Protein AF-A0A2A4ILC3-F1 (afdb_monomer_lite)

Radius of gyration: 21.4 Å; chains: 1; bounding box: 41×44×50 Å

Foldseek 3Di:
DVVVVLVVLCVLVVVPDDDQAAAEDQDPPCPVPPDPRYYYPVCVVVCVVPDDPPDDADPVNVVVSVVSVVVVPPDCPPVNVVVLVVVCVVCVVVQAHPPPRAGWDWDADPVGIWTAGPPPPVGGDIGRD

Structure (mmCIF, N/CA/C/O backbone):
data_AF-A0A2A4ILC3-F1
#
_entry.id   AF-A0A2A4ILC3-F1
#
loop_
_atom_site.group_PDB
_atom_site.id
_atom_site.type_symbol
_atom_site.label_atom_id
_atom_site.label_alt_id
_atom_site.label_comp_id
_atom_site.label_asym_id
_atom_site.label_entity_id
_atom_site.label_seq_id
_atom_site.pdbx_PDB_ins_code
_atom_site.Cartn_x
_atom_site.Cartn_y
_atom_site.Cartn_z
_atom_site.occupancy
_atom_site.B_iso_or_equiv
_atom_site.auth_seq_id
_atom_site.auth_comp_id
_atom_site.auth_asym_id
_atom_site.auth_atom_id
_atom_site.pdbx_PDB_model_num
ATOM 1 N N . GLN A 1 1 ? 5.277 7.880 0.334 1.00 61.00 1 GLN A N 1
ATOM 2 C CA . GLN A 1 1 ? 5.034 6.547 0.928 1.00 61.00 1 GLN A CA 1
ATOM 3 C C . GLN A 1 1 ? 3.582 6.385 1.390 1.00 61.00 1 GLN A C 1
ATOM 5 O O . GLN A 1 1 ? 2.907 5.490 0.896 1.00 61.00 1 GLN A O 1
ATOM 10 N N . ASN A 1 2 ? 3.042 7.302 2.201 1.00 75.06 2 ASN A N 1
ATOM 11 C CA . ASN A 1 2 ? 1.680 7.211 2.768 1.00 75.06 2 ASN A CA 1
ATOM 12 C C . ASN A 1 2 ? 0.559 7.030 1.734 1.00 75.06 2 ASN A C 1
ATOM 14 O O . ASN A 1 2 ? -0.280 6.150 1.891 1.00 75.06 2 ASN A O 1
ATOM 18 N N . LYS A 1 3 ? 0.591 7.767 0.613 1.00 79.88 3 LYS A N 1
ATOM 19 C CA . LYS A 1 3 ? -0.398 7.618 -0.474 1.00 79.88 3 LYS A CA 1
ATOM 20 C C . LYS A 1 3 ? -0.476 6.187 -1.027 1.00 79.88 3 LYS A C 1
ATOM 22 O O . LYS A 1 3 ? -1.557 5.725 -1.376 1.00 79.88 3 LYS A O 1
ATOM 27 N N . SER A 1 4 ? 0.657 5.482 -1.085 1.00 81.62 4 SER A N 1
ATOM 28 C CA . SER A 1 4 ? 0.704 4.090 -1.545 1.00 81.62 4 SER A CA 1
ATOM 29 C C . SER A 1 4 ? 0.073 3.147 -0.523 1.00 81.62 4 SER A C 1
ATOM 31 O O . SER A 1 4 ? -0.707 2.281 -0.906 1.00 81.62 4 SER A O 1
ATOM 33 N N . HIS A 1 5 ? 0.356 3.337 0.770 1.00 85.19 5 HIS A N 1
ATOM 34 C CA . HIS A 1 5 ? -0.270 2.546 1.834 1.00 85.19 5 HIS A CA 1
ATOM 35 C C . HIS A 1 5 ? -1.788 2.740 1.851 1.00 85.19 5 HIS A C 1
ATOM 37 O O . HIS A 1 5 ? -2.516 1.754 1.817 1.00 85.19 5 HIS A O 1
ATOM 43 N N . ILE A 1 6 ? -2.267 3.987 1.786 1.00 88.62 6 ILE A N 1
ATOM 44 C CA . ILE A 1 6 ? -3.705 4.295 1.721 1.00 88.62 6 ILE A CA 1
ATOM 45 C C . ILE A 1 6 ? -4.349 3.616 0.508 1.00 88.62 6 ILE A C 1
ATOM 47 O O . ILE A 1 6 ? -5.403 3.002 0.638 1.00 88.62 6 ILE A O 1
ATOM 51 N N . PHE A 1 7 ? -3.711 3.676 -0.667 1.00 88.62 7 PHE A N 1
ATOM 52 C CA . PHE A 1 7 ? -4.214 3.010 -1.871 1.00 88.62 7 PHE A CA 1
ATOM 53 C C . PHE A 1 7 ? -4.373 1.493 -1.678 1.00 88.62 7 PHE A C 1
ATOM 55 O O . PHE A 1 7 ? -5.404 0.927 -2.043 1.00 88.62 7 PHE A O 1
ATOM 62 N N . HIS A 1 8 ? -3.379 0.830 -1.083 1.00 89.06 8 HIS A N 1
ATOM 63 C CA . HIS A 1 8 ? -3.446 -0.610 -0.837 1.00 89.06 8 HIS A CA 1
ATOM 64 C C . HIS A 1 8 ? -4.476 -0.979 0.229 1.00 89.06 8 HIS A C 1
ATOM 66 O O . HIS A 1 8 ? -5.231 -1.924 0.016 1.00 89.06 8 HIS A O 1
ATOM 72 N N . LEU A 1 9 ? -4.558 -0.217 1.321 1.00 91.94 9 LEU A N 1
ATOM 73 C CA . LEU A 1 9 ? -5.567 -0.429 2.357 1.00 91.94 9 LEU A CA 1
ATOM 74 C C . LEU A 1 9 ? -6.979 -0.261 1.793 1.00 91.94 9 LEU A C 1
ATOM 76 O O . LEU A 1 9 ? -7.816 -1.134 1.995 1.00 91.94 9 LEU A O 1
ATOM 80 N N . LYS A 1 10 ? -7.223 0.780 0.986 1.00 92.50 10 LYS A N 1
ATOM 81 C CA . LYS A 1 10 ? -8.502 0.959 0.282 1.00 92.50 10 LYS A CA 1
ATOM 82 C C . LYS A 1 10 ? -8.841 -0.235 -0.604 1.00 92.50 10 LYS A C 1
ATOM 84 O O . LYS A 1 10 ? -9.984 -0.670 -0.622 1.00 92.50 10 LYS A O 1
ATOM 89 N N . LYS A 1 11 ? -7.855 -0.806 -1.301 1.00 90.81 11 LYS A N 1
ATOM 90 C CA . LYS A 1 11 ? -8.065 -2.002 -2.126 1.00 90.81 11 LYS A CA 1
ATOM 91 C C . LYS A 1 11 ? -8.402 -3.240 -1.288 1.00 90.81 11 LYS A C 1
ATOM 93 O O . LYS A 1 11 ? -9.303 -3.980 -1.665 1.00 90.81 11 LYS A O 1
ATOM 98 N N . ILE A 1 12 ? -7.696 -3.464 -0.177 1.00 92.19 12 ILE A N 1
ATOM 99 C CA . ILE A 1 12 ? -7.965 -4.573 0.758 1.00 92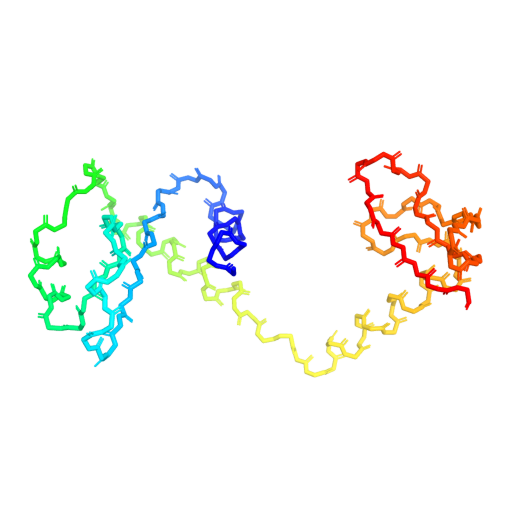.19 12 ILE A CA 1
ATOM 100 C C . ILE A 1 12 ? -9.381 -4.454 1.330 1.00 92.19 12 ILE A C 1
ATOM 102 O O . ILE A 1 12 ? -10.098 -5.445 1.429 1.00 92.19 12 ILE A O 1
ATOM 106 N N . LEU A 1 13 ? -9.790 -3.229 1.644 1.00 93.81 13 LEU A N 1
ATOM 107 C CA . LEU A 1 13 ? -11.085 -2.890 2.221 1.00 93.81 13 LEU A CA 1
ATOM 108 C C . LEU A 1 13 ? -12.168 -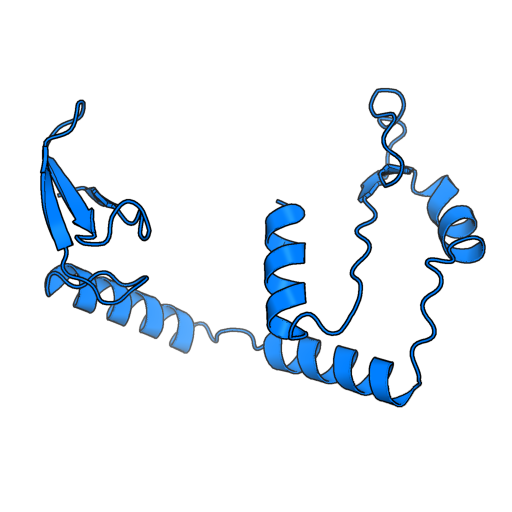2.584 1.171 1.00 93.81 13 LEU A C 1
ATOM 110 O O . LEU A 1 13 ? -13.205 -2.016 1.502 1.00 93.81 13 LEU A O 1
ATOM 114 N N . GLU A 1 14 ? -11.940 -2.949 -0.095 1.00 92.94 14 GLU A N 1
ATOM 115 C CA . GLU A 1 14 ? -12.921 -2.848 -1.190 1.00 92.94 14 GLU A CA 1
ATOM 116 C C . GLU A 1 14 ? -13.500 -1.434 -1.400 1.00 92.94 14 GLU A C 1
ATOM 118 O O . GLU A 1 14 ? -14.604 -1.272 -1.906 1.00 92.94 14 GLU A O 1
ATOM 123 N N . ASN A 1 15 ? -12.746 -0.395 -1.032 1.00 90.69 15 ASN A N 1
ATOM 124 C CA . ASN A 1 15 ? -13.160 1.012 -1.030 1.00 90.69 15 ASN A CA 1
ATOM 125 C C . ASN A 1 15 ? -14.433 1.309 -0.210 1.00 90.69 15 ASN A C 1
ATOM 127 O O . ASN A 1 15 ? -15.040 2.357 -0.415 1.00 90.69 15 ASN A O 1
ATOM 131 N N . LYS A 1 16 ? -14.826 0.422 0.715 1.00 90.88 16 LYS A N 1
ATOM 132 C CA . LYS A 1 16 ? -16.035 0.584 1.541 1.00 90.88 16 LYS A CA 1
ATOM 133 C C . LYS A 1 16 ? -15.870 1.604 2.665 1.00 90.88 16 LYS A C 1
ATOM 135 O O . LYS A 1 16 ? -16.838 2.247 3.048 1.00 90.88 16 LYS A O 1
ATOM 140 N N . TYR A 1 17 ? -14.648 1.756 3.170 1.00 91.69 17 TYR A N 1
ATOM 141 C CA . TYR A 1 17 ? -14.366 2.527 4.379 1.00 91.69 17 TYR A CA 1
ATOM 142 C C . TYR A 1 17 ? -13.479 3.737 4.091 1.00 91.69 17 TYR A C 1
ATOM 144 O O . TYR A 1 17 ? -12.565 3.685 3.253 1.00 91.69 17 TYR A O 1
ATOM 152 N N . ASN A 1 18 ? -13.736 4.830 4.811 1.00 89.75 18 ASN A N 1
ATOM 153 C CA . ASN A 1 18 ? -12.875 6.002 4.789 1.00 89.75 18 ASN A CA 1
ATOM 154 C C . ASN A 1 18 ? -11.577 5.719 5.562 1.00 89.75 18 ASN A C 1
ATOM 156 O O . ASN A 1 18 ? -11.595 5.093 6.617 1.00 89.75 18 ASN A O 1
ATOM 160 N N . ILE A 1 19 ? -10.441 6.180 5.033 1.00 89.19 19 ILE A N 1
ATOM 161 C CA . ILE A 1 19 ? -9.125 5.975 5.650 1.00 89.19 19 ILE A CA 1
ATOM 162 C C . ILE A 1 19 ? -8.467 7.332 5.845 1.00 89.19 19 ILE A C 1
ATOM 164 O O . ILE A 1 19 ? -7.965 7.930 4.888 1.00 89.19 19 ILE A O 1
ATOM 168 N N . ASN A 1 20 ? -8.432 7.778 7.097 1.00 86.75 20 ASN A N 1
ATOM 169 C CA . ASN A 1 20 ? -7.762 9.005 7.499 1.00 86.75 20 ASN A CA 1
ATOM 170 C C . ASN A 1 20 ? -6.322 8.683 7.909 1.00 86.75 20 ASN A C 1
ATOM 172 O O . ASN A 1 20 ? -6.075 7.848 8.775 1.00 86.75 20 ASN A O 1
ATOM 176 N N . SER A 1 21 ? -5.356 9.321 7.250 1.00 87.94 21 SER A N 1
ATOM 177 C CA . SER A 1 21 ? -3.934 9.142 7.548 1.00 87.94 21 SER A CA 1
ATOM 178 C C . SER A 1 21 ? -3.446 10.306 8.389 1.00 87.94 21 SER A C 1
ATOM 180 O O . SER A 1 21 ? -3.362 11.418 7.872 1.00 87.94 21 SER A O 1
ATOM 182 N N . LEU A 1 22 ? -3.043 10.020 9.622 1.00 88.62 22 LEU A N 1
ATOM 183 C CA . LEU A 1 22 ? -2.405 10.960 10.538 1.00 88.62 22 LEU A CA 1
ATOM 184 C C . LEU A 1 22 ? -0.904 10.666 10.618 1.00 88.62 22 LEU A C 1
ATOM 186 O O . LEU A 1 22 ? -0.503 9.518 10.805 1.00 88.62 22 LEU A O 1
ATOM 190 N N . ILE A 1 23 ? -0.075 11.690 10.450 1.00 86.88 23 ILE A N 1
AT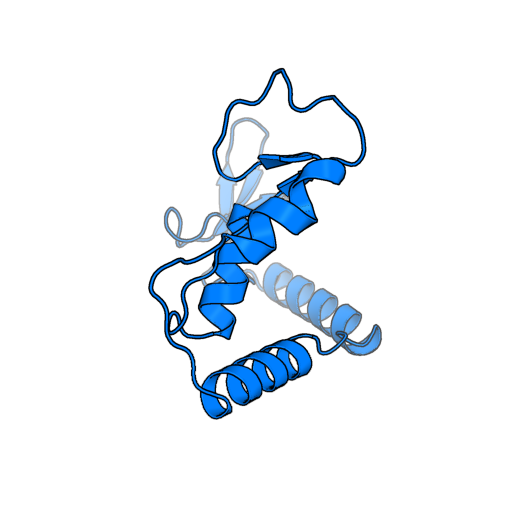OM 191 C CA . ILE A 1 23 ? 1.377 11.608 10.608 1.00 86.88 23 ILE A CA 1
ATOM 192 C C . ILE A 1 23 ? 1.724 12.230 11.955 1.00 86.88 23 ILE A C 1
ATOM 194 O O . ILE A 1 23 ? 1.370 13.377 12.208 1.00 86.88 23 ILE A O 1
ATOM 198 N N . VAL A 1 24 ? 2.421 11.478 12.802 1.00 87.88 24 VAL A N 1
ATOM 199 C CA . VAL A 1 24 ? 2.803 11.927 14.143 1.00 87.88 24 VAL A CA 1
ATOM 200 C C . VAL A 1 24 ? 4.320 12.019 14.220 1.00 87.88 24 VAL A C 1
ATOM 202 O O . VAL A 1 24 ? 5.012 11.022 14.015 1.00 87.88 24 VAL A O 1
ATOM 205 N N . PHE A 1 25 ? 4.837 13.208 14.512 1.00 86.75 25 PHE A N 1
ATOM 206 C CA . PHE A 1 25 ? 6.258 13.428 14.759 1.00 86.75 25 PHE A CA 1
ATOM 207 C C . PHE A 1 25 ? 6.556 13.373 16.259 1.00 86.75 25 PHE A C 1
ATOM 209 O O . PHE A 1 25 ? 5.806 13.884 17.088 1.00 86.75 25 PHE A O 1
ATOM 216 N N . THR A 1 26 ? 7.667 12.732 16.617 1.00 81.44 26 THR A N 1
ATOM 217 C CA . THR A 1 26 ? 8.128 12.605 18.009 1.00 81.44 26 THR A CA 1
ATOM 218 C C . THR A 1 26 ? 8.977 13.791 18.475 1.00 81.44 26 THR A C 1
ATOM 220 O O . THR A 1 26 ? 9.262 13.901 19.662 1.00 81.44 26 THR A O 1
ATOM 223 N N . GLN A 1 27 ? 9.385 14.667 17.556 1.00 74.12 27 GLN A N 1
ATOM 224 C CA . GLN A 1 27 ? 10.186 15.868 17.804 1.00 74.12 27 GLN A CA 1
ATOM 225 C C . GLN A 1 27 ? 9.432 17.098 17.291 1.00 74.12 27 GLN A C 1
ATOM 227 O O . GLN A 1 27 ? 8.674 16.973 16.329 1.00 74.12 27 GLN A O 1
ATOM 232 N N . ASN A 1 28 ? 9.714 18.275 17.862 1.00 63.56 28 ASN A N 1
ATOM 233 C CA . ASN A 1 28 ? 9.105 19.570 17.515 1.00 63.56 28 ASN A CA 1
ATOM 234 C C . ASN A 1 28 ? 9.575 20.117 16.146 1.00 63.56 28 ASN A C 1
ATOM 236 O O . ASN A 1 28 ? 9.954 21.274 16.022 1.00 63.56 28 ASN A O 1
ATOM 240 N N . ASN A 1 29 ? 9.585 19.283 15.106 1.00 61.53 29 ASN A N 1
ATOM 241 C CA . ASN A 1 29 ? 9.975 19.669 13.745 1.00 61.53 29 ASN A CA 1
ATOM 242 C C . ASN A 1 29 ? 8.756 19.964 12.851 1.00 61.53 29 ASN A C 1
ATOM 244 O O . ASN A 1 29 ? 8.901 20.141 11.642 1.00 61.53 29 ASN A O 1
ATOM 248 N N . THR A 1 30 ? 7.546 20.000 13.417 1.00 58.44 30 THR A N 1
ATOM 249 C CA . THR A 1 30 ? 6.300 20.244 12.670 1.00 58.44 30 THR A CA 1
ATOM 250 C C . THR A 1 30 ? 6.060 21.713 12.350 1.00 58.44 30 THR A C 1
ATOM 252 O O . THR A 1 30 ? 5.214 22.000 11.512 1.00 58.44 30 THR A O 1
ATOM 255 N N . ASP A 1 31 ? 6.807 22.640 12.957 1.00 59.50 31 ASP A N 1
ATOM 256 C CA . ASP A 1 31 ? 6.619 24.094 12.792 1.00 59.50 31 ASP A CA 1
ATOM 257 C C . ASP A 1 31 ? 6.787 24.561 11.335 1.00 59.50 31 ASP A C 1
ATOM 259 O O . ASP A 1 31 ? 6.299 25.616 10.938 1.00 59.50 31 ASP A O 1
ATOM 263 N N . THR A 1 32 ? 7.445 23.744 10.509 1.00 57.03 32 THR A N 1
ATOM 264 C CA . THR A 1 32 ? 7.649 23.989 9.073 1.00 57.03 32 THR A CA 1
ATOM 265 C C . THR A 1 32 ? 6.586 23.341 8.176 1.00 57.03 32 THR A C 1
ATOM 267 O O . THR A 1 32 ? 6.582 23.569 6.966 1.00 57.03 32 THR A O 1
ATOM 270 N N . ILE A 1 33 ? 5.670 22.543 8.738 1.00 60.91 33 ILE A N 1
ATOM 271 C CA . ILE A 1 33 ? 4.686 21.740 8.003 1.00 60.91 33 ILE A CA 1
ATOM 272 C C . ILE A 1 33 ? 3.283 22.070 8.520 1.00 60.91 33 ILE A C 1
ATOM 274 O O . ILE A 1 33 ? 2.729 21.381 9.371 1.00 60.91 33 ILE A O 1
ATOM 278 N N . ASN A 1 34 ? 2.676 23.119 7.966 1.00 57.53 34 ASN A N 1
ATOM 279 C CA . ASN A 1 34 ? 1.286 23.471 8.254 1.00 57.53 34 ASN A CA 1
ATOM 280 C C . ASN A 1 34 ? 0.329 22.651 7.370 1.00 57.53 34 ASN A C 1
ATOM 282 O O . ASN A 1 34 ? -0.157 23.124 6.342 1.00 57.53 34 ASN A O 1
ATOM 286 N N . ILE A 1 35 ? 0.131 21.380 7.724 1.00 67.62 35 ILE A N 1
ATOM 287 C CA . ILE A 1 35 ? -0.797 20.475 7.036 1.00 67.62 35 ILE A CA 1
ATOM 288 C C . ILE A 1 35 ? -1.668 19.784 8.088 1.00 67.62 35 ILE A C 1
ATOM 290 O O . ILE A 1 35 ? -1.152 19.176 9.019 1.00 67.62 35 ILE A O 1
ATOM 294 N N . ASN A 1 36 ? -2.990 19.810 7.897 1.00 70.19 36 ASN A N 1
ATOM 295 C CA . ASN A 1 36 ? -4.003 19.357 8.866 1.00 70.19 36 ASN A CA 1
ATOM 296 C C . ASN A 1 36 ? -3.870 17.904 9.366 1.00 70.19 36 ASN A C 1
ATOM 298 O O . ASN A 1 36 ? -4.549 17.517 10.312 1.00 70.19 36 ASN A O 1
ATOM 302 N N . ASN A 1 37 ? -3.063 17.069 8.712 1.00 79.00 37 ASN A N 1
ATOM 303 C CA . ASN A 1 37 ? -2.888 15.658 9.047 1.00 79.00 37 ASN A CA 1
ATOM 304 C C . ASN A 1 37 ? -1.472 15.320 9.535 1.00 79.00 37 ASN A C 1
ATOM 306 O O . ASN A 1 37 ? -1.075 14.152 9.514 1.00 79.00 37 ASN A O 1
ATOM 310 N N . VAL A 1 38 ? -0.715 16.334 9.949 1.00 86.81 38 VAL A N 1
ATOM 311 C CA . VAL A 1 38 ? 0.610 16.212 10.548 1.00 86.81 38 VAL A CA 1
ATOM 312 C C . VAL A 1 38 ? 0.571 16.876 11.916 1.00 86.81 38 VAL A C 1
ATOM 314 O O . VAL A 1 38 ? 0.255 18.056 12.010 1.00 86.81 38 VAL A O 1
ATOM 317 N N . ILE A 1 39 ? 0.878 16.126 12.971 1.00 86.50 39 ILE A N 1
ATOM 318 C CA . ILE A 1 39 ? 0.840 16.625 14.350 1.00 86.50 39 ILE A CA 1
ATOM 319 C C . ILE A 1 39 ? 2.068 16.173 15.140 1.00 86.50 39 ILE A C 1
ATOM 321 O O . ILE A 1 39 ? 2.764 15.229 14.751 1.00 86.50 39 ILE A O 1
ATOM 325 N N . ASN A 1 40 ? 2.307 16.809 16.285 1.00 86.56 40 ASN A N 1
ATOM 326 C CA . A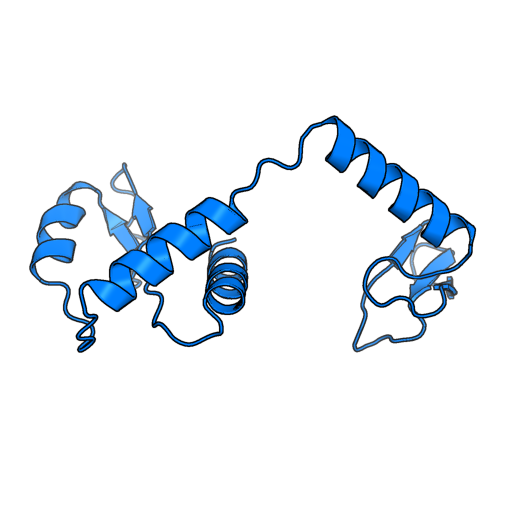SN A 1 40 ? 3.254 16.303 17.270 1.00 86.56 40 ASN A CA 1
ATOM 327 C C . ASN A 1 40 ? 2.625 15.208 18.128 1.00 86.56 40 ASN A C 1
ATOM 329 O O . ASN A 1 40 ? 1.409 15.141 18.314 1.00 86.56 40 ASN A O 1
ATOM 333 N N . LEU A 1 41 ? 3.481 14.377 18.720 1.00 88.69 41 LEU A N 1
ATOM 334 C CA . LEU A 1 41 ? 3.063 13.340 19.660 1.00 88.69 41 LEU A CA 1
ATOM 335 C C . LEU A 1 41 ? 2.272 13.903 20.853 1.00 88.69 41 LEU A C 1
ATOM 337 O O . LEU A 1 41 ? 1.334 13.257 21.314 1.00 88.69 41 LEU A O 1
ATOM 341 N N . ILE A 1 42 ? 2.620 15.106 21.320 1.00 88.69 42 ILE A N 1
ATOM 342 C CA . ILE A 1 42 ? 1.946 15.782 22.441 1.00 88.69 42 ILE A CA 1
ATOM 343 C C . ILE A 1 42 ? 0.466 16.045 22.114 1.00 88.69 42 ILE A C 1
ATOM 345 O O . ILE A 1 42 ? -0.398 15.868 22.972 1.00 88.69 42 ILE A O 1
ATOM 349 N N . ASP A 1 43 ? 0.163 16.369 20.856 1.00 88.31 43 ASP A N 1
ATOM 350 C CA . ASP A 1 43 ? -1.187 16.715 20.406 1.00 88.31 43 ASP A CA 1
ATOM 351 C C . ASP A 1 43 ? -2.028 15.490 20.029 1.00 88.31 43 ASP A C 1
ATOM 353 O O . ASP A 1 43 ? -3.236 15.610 19.825 1.00 88.31 43 ASP A O 1
ATOM 357 N N . LEU A 1 44 ? -1.427 14.294 19.961 1.00 90.62 44 LEU A N 1
ATOM 358 C CA . LEU A 1 44 ? -2.097 13.077 19.492 1.00 90.62 44 LEU A CA 1
ATOM 359 C C . LEU A 1 44 ? -3.349 12.749 20.302 1.00 90.62 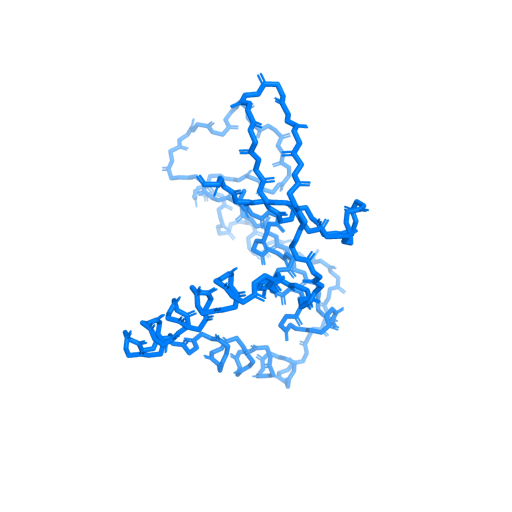44 LEU A C 1
ATOM 361 O O . LEU A 1 44 ? -4.393 12.445 19.730 1.00 90.62 44 LEU A O 1
ATOM 365 N N . LYS A 1 45 ? -3.265 12.833 21.632 1.00 92.38 45 LYS A N 1
ATOM 366 C CA . LYS A 1 45 ? -4.409 12.533 22.500 1.00 92.38 45 LYS A CA 1
ATOM 367 C C . LYS A 1 45 ? -5.553 13.519 22.265 1.00 92.38 45 LYS A C 1
ATOM 369 O O . LYS A 1 45 ? -6.702 13.108 22.136 1.00 92.38 45 LYS A O 1
ATOM 374 N N . THR A 1 46 ? -5.231 14.807 22.182 1.00 92.25 46 THR A N 1
ATOM 375 C CA . THR A 1 46 ? -6.205 15.873 21.921 1.00 92.25 46 THR A CA 1
ATOM 376 C C . THR A 1 46 ? -6.839 15.707 20.545 1.00 92.25 46 THR A C 1
ATOM 378 O O . THR A 1 46 ? -8.055 15.819 20.418 1.00 92.25 46 THR A O 1
ATOM 381 N N . TYR A 1 47 ? -6.038 15.386 19.529 1.00 90.62 47 TYR A N 1
ATOM 382 C CA . TYR A 1 47 ? -6.525 15.118 18.183 1.00 90.62 47 TYR A CA 1
ATOM 383 C C . TYR A 1 47 ? -7.504 13.942 18.172 1.00 90.62 47 TYR A C 1
ATOM 385 O O . TYR A 1 47 ? -8.622 14.104 17.704 1.00 90.62 47 TYR A O 1
ATOM 393 N N . LEU A 1 48 ? -7.122 12.785 18.730 1.00 90.38 48 LEU A N 1
ATOM 394 C CA . LEU A 1 48 ? -7.958 11.578 18.727 1.00 90.38 48 LEU A CA 1
ATOM 395 C C . LEU A 1 48 ? -9.279 11.774 19.475 1.00 90.38 48 LEU A C 1
ATOM 397 O O . LEU A 1 48 ? -10.311 11.307 19.008 1.00 90.38 48 LEU A O 1
ATOM 401 N N . ASN A 1 49 ? -9.264 12.494 20.598 1.00 92.00 49 ASN A N 1
ATOM 402 C CA . ASN A 1 49 ? -10.478 12.759 21.370 1.00 92.00 49 ASN A CA 1
ATOM 403 C C . ASN A 1 49 ? -11.462 13.687 20.642 1.00 92.00 49 ASN A C 1
ATOM 405 O O . ASN A 1 49 ? -12.666 13.575 20.844 1.00 92.00 49 ASN A O 1
ATOM 409 N N . ASN A 1 50 ? -10.952 14.604 19.819 1.00 89.94 50 ASN A N 1
ATOM 410 C CA . ASN A 1 50 ? -11.766 15.548 19.052 1.00 89.94 50 ASN A CA 1
ATOM 411 C C . ASN A 1 50 ? -12.029 15.073 17.615 1.00 89.94 50 ASN A C 1
ATOM 413 O O . ASN A 1 50 ? -12.701 15.765 16.849 1.00 89.94 50 ASN A O 1
ATOM 417 N N . PHE A 1 51 ? -11.469 13.929 17.222 1.00 87.00 51 PHE A N 1
ATOM 418 C CA . PHE A 1 51 ? -11.569 13.437 15.863 1.00 87.00 51 PHE A CA 1
ATOM 419 C C . PHE A 1 51 ? -12.982 12.926 15.591 1.00 87.00 51 PHE A C 1
ATOM 421 O O . PHE A 1 51 ? -13.452 11.977 16.214 1.00 87.00 51 PHE A O 1
ATOM 428 N N . ASN A 1 52 ? -13.643 13.546 14.621 1.00 85.38 52 ASN A N 1
ATOM 429 C CA . ASN A 1 52 ? -14.926 13.108 14.105 1.00 85.38 52 ASN A CA 1
ATOM 430 C C . ASN A 1 52 ? -14.932 13.348 12.595 1.00 85.38 52 ASN A C 1
ATOM 432 O O . ASN A 1 52 ? -14.923 14.492 12.145 1.00 85.38 52 ASN A O 1
ATOM 436 N N . ASP A 1 53 ? -14.919 12.276 11.810 1.00 83.75 53 ASP A N 1
ATOM 437 C CA . ASP A 1 53 ? -15.000 12.345 10.349 1.00 83.75 53 ASP A CA 1
ATOM 438 C C . ASP A 1 53 ? -16.424 12.114 9.823 1.00 83.75 53 ASP A C 1
ATOM 440 O O . ASP A 1 53 ? -16.620 11.915 8.625 1.00 83.75 53 ASP A O 1
ATOM 444 N N . GLY A 1 54 ? -17.419 12.142 10.715 1.00 84.62 54 GLY A N 1
ATOM 445 C CA . GLY A 1 54 ? -18.822 11.909 10.391 1.00 84.62 54 GLY A CA 1
ATOM 446 C C . GLY A 1 54 ? -19.141 10.456 10.045 1.00 84.62 54 GLY A C 1
ATOM 447 O O . GLY A 1 54 ? -20.250 10.179 9.584 1.00 84.62 54 GLY A O 1
ATOM 448 N N . THR A 1 55 ? -18.196 9.529 10.235 1.00 87.25 55 THR A N 1
ATOM 449 C CA . THR A 1 55 ? -18.430 8.103 10.003 1.00 87.25 55 THR A CA 1
ATOM 450 C C . THR A 1 55 ? -18.977 7.430 11.256 1.00 87.25 55 THR A C 1
ATOM 452 O O . THR A 1 55 ? -18.548 7.702 12.373 1.00 87.25 55 THR A O 1
ATOM 455 N N . ASN A 1 56 ? -19.943 6.534 11.055 1.00 88.44 56 ASN A N 1
ATOM 456 C CA . ASN A 1 56 ? -20.558 5.735 12.109 1.00 88.44 56 ASN A CA 1
ATOM 457 C C . ASN A 1 56 ? -20.403 4.260 11.733 1.00 88.44 56 ASN A C 1
ATOM 459 O O . ASN A 1 56 ? -21.285 3.689 11.095 1.00 88.44 56 ASN A O 1
ATOM 463 N N . TYR A 1 57 ? -19.255 3.674 12.067 1.00 90.56 57 TYR A N 1
ATOM 464 C CA . TYR A 1 57 ? -18.989 2.255 11.822 1.00 90.56 57 TYR A CA 1
ATOM 465 C C . TYR A 1 57 ? -19.554 1.399 12.950 1.00 90.56 57 TYR A C 1
ATOM 467 O O . TYR A 1 57 ? -19.420 1.748 14.126 1.00 90.56 57 TYR A O 1
ATOM 475 N N . THR A 1 58 ? -20.180 0.278 12.598 1.00 94.56 58 THR A N 1
ATOM 476 C CA . THR A 1 58 ? -20.717 -0.657 13.593 1.00 94.56 58 THR A CA 1
ATOM 477 C C . THR A 1 58 ? -19.627 -1.581 14.143 1.00 94.56 58 THR A C 1
ATOM 479 O O . THR A 1 58 ? -18.497 -1.618 13.648 1.00 94.56 58 THR A O 1
ATOM 482 N N . SER A 1 59 ? -19.952 -2.363 15.175 1.00 94.25 59 SER A N 1
ATOM 483 C CA . SER A 1 59 ? -19.049 -3.408 15.669 1.00 94.25 59 SER A CA 1
ATOM 484 C C . SER A 1 59 ? -18.745 -4.450 14.587 1.00 94.25 59 SER A C 1
ATOM 486 O O . SER A 1 59 ? -17.595 -4.857 14.451 1.00 94.25 59 SER A O 1
ATOM 488 N N . GLU A 1 60 ? -19.728 -4.806 13.753 1.00 95.44 60 GLU A N 1
ATOM 489 C CA . GLU A 1 60 ? -19.521 -5.723 12.627 1.00 95.44 60 GLU A CA 1
ATOM 490 C C . GLU A 1 60 ? -18.571 -5.144 11.570 1.00 95.44 60 GLU A C 1
ATOM 492 O O . GLU A 1 60 ? -17.737 -5.874 11.030 1.00 95.44 60 GLU A O 1
ATOM 497 N N . ASP A 1 61 ? -18.652 -3.837 11.289 1.00 94.50 61 ASP A N 1
ATOM 498 C CA . ASP A 1 61 ? -17.698 -3.164 10.402 1.00 94.50 61 ASP A CA 1
ATOM 499 C C . ASP A 1 61 ? -16.273 -3.246 10.955 1.00 94.50 61 ASP A C 1
ATOM 501 O O . ASP A 1 61 ? -15.332 -3.561 10.220 1.00 94.50 61 ASP A O 1
ATOM 505 N N . MET A 1 62 ? -16.106 -2.998 12.256 1.00 93.56 62 MET A N 1
ATOM 506 C CA . MET A 1 62 ? -14.800 -3.051 12.916 1.00 93.56 62 MET A CA 1
ATOM 507 C C . MET A 1 62 ? -14.215 -4.465 12.905 1.00 93.56 62 MET A C 1
ATOM 509 O O . MET A 1 62 ? -13.036 -4.635 12.579 1.00 93.56 62 MET A O 1
ATOM 513 N N . ASP A 1 63 ? -15.039 -5.480 13.168 1.00 95.69 63 ASP A N 1
ATOM 514 C CA . ASP A 1 63 ? -14.637 -6.884 13.086 1.00 95.69 63 ASP A CA 1
ATOM 515 C C . ASP A 1 63 ? -14.259 -7.276 11.657 1.00 95.69 63 ASP A C 1
ATOM 517 O O . ASP A 1 63 ? -13.242 -7.945 11.435 1.00 95.69 63 ASP A O 1
ATOM 521 N N . TYR A 1 64 ? -15.035 -6.838 10.662 1.00 95.12 64 TYR A N 1
ATOM 522 C CA . TYR A 1 64 ? -14.713 -7.062 9.257 1.00 95.12 64 TYR A CA 1
ATOM 523 C C . TYR A 1 64 ? -13.366 -6.433 8.890 1.00 95.12 64 TYR A C 1
ATOM 525 O O . TYR A 1 64 ? -12.504 -7.117 8.328 1.00 95.12 64 TYR A O 1
ATOM 533 N N . ILE A 1 65 ? -13.158 -5.154 9.224 1.00 94.19 65 ILE A N 1
ATOM 534 C CA . ILE A 1 65 ? -11.911 -4.432 8.946 1.00 94.19 65 ILE A CA 1
ATOM 535 C C . ILE A 1 65 ? -10.734 -5.160 9.596 1.00 94.19 65 ILE A C 1
ATOM 537 O O . ILE A 1 65 ? -9.759 -5.476 8.909 1.00 94.19 65 ILE A O 1
ATOM 541 N N . TYR A 1 66 ? -10.827 -5.468 10.892 1.00 92.69 66 TYR A N 1
ATOM 542 C CA . TYR A 1 66 ? -9.760 -6.131 11.636 1.00 92.69 66 TYR A CA 1
ATOM 543 C C . TYR A 1 66 ? -9.391 -7.480 11.009 1.00 92.69 66 TYR A C 1
ATOM 545 O O . TYR A 1 66 ? -8.238 -7.700 10.626 1.00 92.69 66 TYR A O 1
ATOM 553 N N . ASN A 1 67 ? -10.379 -8.355 10.804 1.00 91.69 67 ASN A N 1
ATOM 554 C CA . ASN A 1 67 ? -10.156 -9.680 10.229 1.00 91.69 67 ASN A CA 1
ATOM 555 C C . ASN A 1 67 ? -9.615 -9.604 8.792 1.00 91.69 67 ASN A C 1
ATOM 557 O O . ASN A 1 67 ? -8.725 -10.377 8.413 1.00 91.69 67 ASN A O 1
ATOM 561 N N . LYS A 1 68 ? -10.087 -8.651 7.978 1.00 92.19 68 LYS A N 1
ATOM 562 C CA . LYS A 1 68 ? -9.582 -8.444 6.613 1.00 92.19 68 LYS A CA 1
ATOM 563 C C . LYS A 1 68 ? -8.125 -7.979 6.607 1.00 92.19 68 LYS A C 1
ATOM 565 O O . LYS A 1 68 ? -7.337 -8.478 5.802 1.00 92.19 68 LYS A O 1
ATOM 570 N N . LEU A 1 69 ? -7.746 -7.059 7.494 1.00 90.31 69 LEU A N 1
ATOM 571 C CA . LEU A 1 69 ? -6.371 -6.563 7.591 1.00 90.31 69 LEU A CA 1
ATOM 572 C C . LEU A 1 69 ? -5.415 -7.647 8.098 1.00 90.31 69 LEU A C 1
ATOM 574 O O . LEU A 1 69 ? -4.382 -7.876 7.472 1.00 90.31 69 LEU A O 1
ATOM 578 N N . ILE A 1 70 ? -5.782 -8.371 9.158 1.00 87.69 70 ILE A N 1
ATOM 579 C CA . ILE A 1 70 ? -4.967 -9.465 9.707 1.00 87.69 70 ILE A CA 1
ATOM 580 C C . ILE A 1 70 ? -4.782 -10.589 8.685 1.00 87.69 70 ILE A C 1
ATOM 582 O O . ILE A 1 70 ? -3.662 -11.032 8.442 1.00 87.69 70 ILE A O 1
ATOM 586 N N . SER A 1 71 ? -5.856 -11.012 8.015 1.00 85.31 71 SER A N 1
ATOM 587 C CA . SER A 1 71 ? -5.776 -12.052 6.979 1.00 85.31 71 SER A CA 1
ATOM 588 C C . SER A 1 71 ? -4.978 -11.620 5.740 1.00 85.31 71 SER A C 1
ATOM 590 O O . SER A 1 71 ? -4.433 -12.475 5.035 1.00 85.31 71 SER A O 1
ATOM 592 N N . SER A 1 72 ? -4.882 -10.310 5.487 1.00 83.62 72 SER A N 1
ATOM 593 C CA . SER A 1 72 ? -4.065 -9.722 4.416 1.00 83.62 72 SER A CA 1
ATOM 594 C C . SER A 1 72 ? -2.603 -9.523 4.824 1.00 83.62 72 SER A C 1
ATOM 596 O O . SER A 1 72 ? -1.730 -9.564 3.961 1.00 83.62 72 SER A O 1
ATOM 598 N N . ASN A 1 73 ? -2.327 -9.402 6.125 1.00 76.94 73 ASN A N 1
ATOM 599 C CA . ASN A 1 73 ? -0.990 -9.402 6.728 1.00 76.94 73 ASN A CA 1
ATOM 600 C C . ASN A 1 73 ? -0.372 -10.806 6.813 1.00 76.94 73 ASN A C 1
ATOM 602 O O . ASN A 1 73 ? 0.503 -11.047 7.639 1.00 76.94 73 ASN A O 1
ATOM 606 N N . LYS A 1 74 ? -0.793 -11.748 5.958 1.00 66.75 74 LYS A N 1
ATOM 607 C CA . LYS A 1 74 ? -0.085 -13.021 5.819 1.00 66.75 74 LYS A CA 1
ATOM 608 C C . LYS A 1 74 ? 1.360 -12.718 5.458 1.00 66.75 74 LYS A C 1
ATOM 610 O O . LYS A 1 74 ? 1.631 -12.312 4.325 1.00 66.75 74 LYS A O 1
ATOM 615 N N . ASP A 1 75 ? 2.257 -12.967 6.407 1.00 65.50 75 ASP A N 1
ATOM 616 C CA . ASP A 1 75 ? 3.677 -13.065 6.138 1.00 65.50 75 ASP A CA 1
ATOM 617 C C . ASP A 1 75 ? 3.827 -13.968 4.923 1.00 65.50 75 ASP A C 1
ATOM 619 O O . ASP A 1 75 ? 3.428 -15.141 4.912 1.00 65.50 75 ASP A O 1
ATOM 623 N N . ILE A 1 76 ? 4.336 -13.392 3.838 1.00 63.62 76 ILE A N 1
ATOM 624 C CA . ILE A 1 76 ? 4.801 -14.208 2.738 1.00 63.62 76 ILE A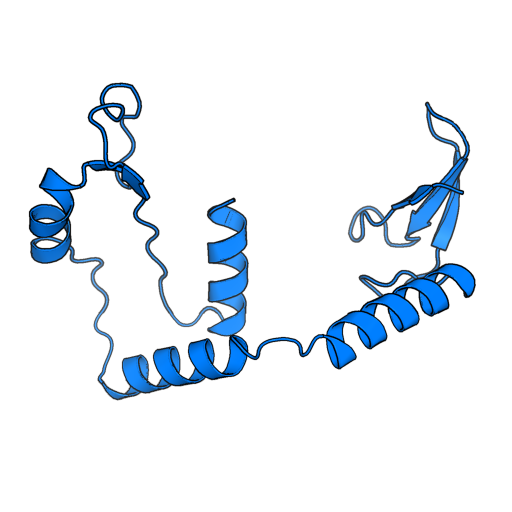 CA 1
ATOM 625 C C . ILE A 1 76 ? 5.959 -14.976 3.354 1.00 63.62 76 ILE A C 1
ATOM 627 O O . ILE A 1 76 ? 7.022 -14.402 3.578 1.00 63.62 76 ILE A O 1
ATOM 631 N N . SER A 1 77 ? 5.729 -16.251 3.681 1.00 71.19 77 SER A N 1
ATOM 632 C CA . SER A 1 77 ? 6.793 -17.110 4.181 1.00 71.19 77 SER A CA 1
ATOM 633 C C . SER A 1 77 ? 7.999 -16.961 3.258 1.00 71.19 77 SER A C 1
ATOM 635 O O . SER A 1 77 ? 7.835 -16.806 2.043 1.00 71.19 77 SER A O 1
ATOM 637 N N . ASN A 1 78 ? 9.215 -17.004 3.804 1.00 73.75 78 ASN A N 1
ATOM 638 C CA . ASN A 1 78 ? 10.423 -16.873 2.983 1.00 73.75 78 ASN A CA 1
ATOM 639 C C . ASN A 1 78 ? 10.387 -17.826 1.773 1.00 73.75 78 ASN A C 1
ATOM 641 O O . ASN A 1 78 ? 10.753 -17.433 0.668 1.00 73.75 78 ASN A O 1
ATOM 645 N N . ALA A 1 79 ? 9.825 -19.028 1.948 1.00 77.44 79 ALA A N 1
ATOM 646 C CA . ALA A 1 79 ? 9.562 -19.976 0.868 1.00 77.44 79 ALA A CA 1
ATOM 647 C C . ALA A 1 79 ? 8.675 -19.391 -0.250 1.00 77.44 79 ALA A C 1
ATOM 649 O O . ALA A 1 79 ? 9.059 -19.418 -1.418 1.00 77.44 79 ALA A O 1
ATOM 650 N N . LYS A 1 80 ? 7.528 -18.796 0.094 1.00 78.06 80 LYS A N 1
ATOM 651 C CA . LYS A 1 80 ? 6.607 -18.177 -0.870 1.00 78.06 80 LYS A CA 1
ATOM 652 C C . LYS A 1 80 ? 7.188 -16.912 -1.511 1.00 78.06 80 LYS A C 1
ATOM 654 O O . LYS A 1 80 ? 6.889 -16.598 -2.662 1.00 78.06 80 LYS A O 1
ATOM 659 N N . HIS A 1 81 ? 8.050 -16.187 -0.799 1.00 77.31 81 HIS A N 1
ATOM 660 C CA . HIS A 1 81 ? 8.756 -15.031 -1.351 1.00 77.31 81 HIS A CA 1
ATOM 661 C C . HIS A 1 81 ? 9.764 -15.469 -2.420 1.00 77.31 81 HIS A C 1
ATOM 663 O O . HIS A 1 81 ? 9.763 -14.935 -3.531 1.00 77.31 81 HIS A O 1
ATOM 669 N N . ILE A 1 82 ? 10.565 -16.492 -2.108 1.00 83.50 82 ILE A N 1
ATOM 670 C CA . ILE A 1 82 ? 11.519 -17.103 -3.040 1.00 83.50 82 ILE A CA 1
ATOM 671 C C . ILE A 1 82 ? 10.787 -17.658 -4.268 1.00 83.50 82 ILE A C 1
ATOM 673 O O . ILE A 1 82 ? 11.213 -17.422 -5.400 1.00 83.50 82 ILE A O 1
ATOM 677 N N . GLU A 1 83 ? 9.653 -18.331 -4.069 1.00 87.38 83 GLU A N 1
ATOM 678 C CA . GLU A 1 83 ? 8.811 -18.834 -5.156 1.00 87.38 83 GLU A CA 1
ATOM 679 C C . GLU A 1 83 ? 8.341 -17.703 -6.088 1.00 87.38 83 GLU A C 1
ATOM 681 O O . GLU A 1 83 ? 8.521 -17.782 -7.305 1.00 87.38 83 GLU A O 1
ATOM 686 N N . ASN A 1 84 ? 7.824 -16.603 -5.531 1.00 85.62 84 ASN A N 1
ATOM 687 C CA . ASN A 1 84 ? 7.384 -15.442 -6.310 1.00 85.62 84 ASN A CA 1
ATOM 688 C C . ASN A 1 84 ? 8.527 -14.796 -7.110 1.00 85.62 84 ASN A C 1
ATOM 690 O O . ASN A 1 84 ? 8.324 -14.392 -8.261 1.00 85.62 84 ASN A O 1
ATOM 694 N N . ILE A 1 85 ? 9.734 -14.717 -6.538 1.00 87.12 85 ILE A N 1
ATOM 695 C CA . ILE A 1 85 ? 10.927 -14.233 -7.249 1.00 87.12 85 ILE A CA 1
ATOM 696 C C . ILE A 1 85 ? 11.251 -15.152 -8.428 1.00 87.12 85 ILE A C 1
ATOM 698 O O . ILE A 1 85 ? 11.493 -14.672 -9.539 1.00 87.12 85 ILE A O 1
ATOM 702 N N . ASN A 1 86 ? 11.251 -16.466 -8.204 1.00 90.88 86 ASN A N 1
ATOM 703 C CA . ASN A 1 86 ? 11.567 -17.448 -9.238 1.00 90.88 86 ASN A CA 1
ATOM 704 C C . ASN A 1 86 ? 10.543 -17.411 -10.379 1.00 90.88 86 ASN A C 1
ATOM 706 O O . ASN A 1 86 ? 10.934 -17.374 -11.548 1.00 90.88 86 ASN A O 1
ATOM 710 N N . ASN A 1 87 ? 9.254 -17.315 -10.052 1.00 90.06 87 ASN A N 1
ATOM 711 C CA . ASN A 1 87 ? 8.182 -17.161 -11.034 1.00 90.06 87 ASN A CA 1
ATOM 712 C C . ASN A 1 87 ? 8.326 -15.860 -11.832 1.00 90.06 87 ASN A C 1
ATOM 714 O O . ASN A 1 87 ? 8.278 -15.885 -13.059 1.00 90.06 87 ASN A O 1
ATOM 718 N N . THR A 1 88 ? 8.613 -14.740 -11.166 1.00 90.25 88 THR A N 1
ATOM 719 C CA . THR A 1 88 ? 8.856 -13.451 -11.835 1.00 90.25 88 THR A CA 1
ATOM 720 C C . THR A 1 88 ? 10.030 -13.539 -12.814 1.00 90.25 88 THR A C 1
ATOM 722 O O . THR A 1 88 ? 9.923 -13.101 -13.959 1.00 90.25 88 THR A O 1
ATOM 725 N N . LYS A 1 89 ? 11.150 -14.151 -12.399 1.00 92.19 89 LYS A N 1
ATOM 726 C CA . LYS A 1 89 ? 12.316 -14.371 -13.271 1.00 92.19 89 LYS A CA 1
ATOM 727 C C . LYS A 1 89 ? 11.972 -15.261 -14.466 1.00 92.19 89 LYS A C 1
ATOM 729 O O . LYS A 1 89 ? 12.433 -14.984 -15.571 1.00 92.19 89 LYS A O 1
ATOM 734 N N . LYS A 1 90 ? 11.172 -16.312 -14.259 1.00 93.69 90 LYS A N 1
ATOM 735 C CA . LYS A 1 90 ? 10.705 -17.206 -15.327 1.00 93.69 90 LYS A CA 1
ATOM 736 C C . LYS A 1 90 ? 9.860 -16.450 -16.350 1.00 93.69 90 LYS A C 1
ATOM 738 O O . LYS A 1 90 ? 10.146 -16.537 -17.536 1.00 93.69 90 LYS A O 1
ATOM 743 N N . GLU A 1 91 ? 8.888 -15.662 -15.898 1.00 92.06 91 GLU A N 1
ATOM 744 C CA . GLU A 1 91 ? 8.031 -14.853 -16.774 1.00 92.06 91 GLU A CA 1
ATOM 745 C C . GLU A 1 91 ? 8.844 -13.874 -17.617 1.00 92.06 91 GLU A C 1
ATOM 747 O O . GLU A 1 91 ? 8.677 -13.828 -18.833 1.00 92.06 91 GLU A O 1
ATOM 752 N N . ILE A 1 92 ? 9.794 -13.169 -16.998 1.00 93.75 92 ILE A N 1
ATOM 753 C CA . ILE A 1 92 ? 10.686 -12.247 -17.706 1.00 93.75 92 ILE A CA 1
ATOM 754 C C . ILE A 1 92 ? 11.507 -12.980 -18.775 1.00 93.75 92 ILE A C 1
ATOM 756 O O . ILE A 1 92 ? 11.570 -12.514 -19.911 1.00 93.75 92 ILE A O 1
ATOM 760 N N . ARG A 1 93 ? 12.097 -14.140 -18.446 1.00 93.44 93 ARG A N 1
ATOM 761 C CA . ARG A 1 93 ? 12.851 -14.968 -19.411 1.00 93.44 93 ARG A CA 1
ATOM 762 C C . ARG A 1 93 ? 11.982 -15.454 -20.568 1.00 93.44 93 ARG A C 1
ATOM 764 O O . ARG A 1 93 ? 12.472 -15.575 -21.683 1.00 93.44 93 ARG A O 1
ATOM 771 N N . SER A 1 94 ? 10.700 -15.698 -20.315 1.00 94.88 94 SER A N 1
ATOM 772 C CA . SER A 1 94 ? 9.710 -16.049 -21.337 1.00 94.88 94 SER A CA 1
ATOM 773 C C . SER A 1 94 ? 9.151 -14.835 -22.094 1.00 94.88 94 SER A C 1
ATOM 775 O O . SER A 1 94 ? 8.240 -14.995 -22.902 1.00 94.88 94 SER A O 1
ATOM 777 N N . GLY A 1 95 ? 9.659 -13.622 -21.850 1.00 95.12 95 GLY A N 1
ATOM 778 C CA . GLY A 1 95 ? 9.186 -12.407 -22.512 1.00 95.12 95 GLY A CA 1
ATOM 779 C C . GLY A 1 95 ? 7.793 -11.962 -22.058 1.00 95.12 95 GLY A C 1
ATOM 780 O O . GLY A 1 95 ? 7.089 -11.289 -22.810 1.00 95.12 95 GLY A O 1
ATOM 781 N N . ILE A 1 96 ? 7.377 -12.330 -20.845 1.00 96.62 96 ILE A N 1
ATOM 782 C CA . ILE A 1 96 ? 6.075 -12.003 -20.257 1.00 96.62 96 ILE A CA 1
ATOM 783 C C . ILE A 1 96 ? 6.265 -10.967 -19.145 1.00 96.62 96 ILE A C 1
ATOM 785 O O . ILE A 1 96 ? 7.135 -11.081 -18.283 1.00 96.62 96 ILE A O 1
ATOM 789 N N . CYS A 1 97 ? 5.428 -9.931 -19.144 1.00 95.69 97 CYS A N 1
ATOM 790 C CA . CYS A 1 97 ? 5.435 -8.895 -18.124 1.00 95.69 97 CYS A CA 1
ATOM 791 C C . CYS A 1 97 ? 4.854 -9.438 -16.809 1.00 95.69 97 CYS A C 1
ATOM 793 O O . CYS A 1 97 ? 3.666 -9.770 -16.768 1.00 95.69 97 CYS A O 1
ATOM 795 N N . PRO A 1 98 ? 5.599 -9.413 -15.693 1.00 94.56 98 PRO A N 1
ATOM 796 C CA . PRO A 1 98 ? 5.109 -9.963 -14.431 1.00 94.56 98 PRO A CA 1
ATOM 797 C C . PRO A 1 98 ? 3.982 -9.136 -13.798 1.00 94.56 98 PRO A C 1
ATOM 799 O O . PRO A 1 98 ? 3.252 -9.626 -12.942 1.00 94.56 98 PRO A O 1
ATOM 802 N N . ARG A 1 99 ? 3.801 -7.877 -14.230 1.00 92.19 99 ARG A N 1
ATOM 803 C CA . ARG A 1 99 ? 2.782 -6.965 -13.685 1.00 92.19 99 ARG A CA 1
ATOM 804 C C . ARG A 1 99 ? 1.411 -7.101 -14.337 1.00 92.19 99 ARG A C 1
ATOM 806 O O . ARG A 1 99 ? 0.413 -6.934 -13.648 1.00 92.19 99 ARG A O 1
ATOM 813 N N . CYS A 1 100 ? 1.355 -7.325 -15.650 1.00 95.00 100 CYS A N 1
ATOM 814 C CA . CYS A 1 100 ? 0.089 -7.346 -16.397 1.00 95.00 100 CYS A CA 1
ATOM 815 C C . CYS A 1 100 ? -0.046 -8.516 -17.377 1.00 95.00 100 CYS A C 1
ATOM 817 O O . CYS A 1 100 ? -1.011 -8.556 -18.131 1.00 95.00 100 CYS A O 1
ATOM 819 N N . LYS A 1 101 ? 0.928 -9.435 -17.401 1.00 96.00 101 LYS A N 1
ATOM 820 C CA . LYS A 1 101 ? 1.002 -10.591 -18.311 1.00 96.00 101 LYS A CA 1
ATOM 821 C C . LYS A 1 101 ? 1.067 -10.251 -19.810 1.00 96.00 101 LYS A C 1
ATOM 823 O O . LYS A 1 101 ? 1.083 -11.156 -20.632 1.00 96.00 101 LYS A O 1
ATOM 828 N N . GLY A 1 102 ? 1.174 -8.969 -20.174 1.00 94.75 102 GLY A N 1
ATOM 829 C CA . GLY A 1 102 ? 1.456 -8.530 -21.545 1.00 94.75 102 GLY A CA 1
ATOM 830 C C . GLY A 1 102 ? 2.869 -8.901 -22.011 1.00 94.75 102 GLY A C 1
ATOM 831 O O . GLY A 1 102 ? 3.716 -9.285 -21.206 1.00 94.75 102 GLY A O 1
ATOM 832 N N . LYS A 1 103 ? 3.154 -8.751 -23.306 1.00 97.62 103 LYS A N 1
ATOM 833 C CA . LYS A 1 103 ? 4.457 -9.105 -23.888 1.00 97.62 103 LYS A CA 1
ATOM 834 C C . LYS A 1 103 ? 5.536 -8.091 -23.488 1.00 97.62 103 LYS A C 1
ATOM 836 O O . LYS A 1 103 ? 5.285 -6.886 -23.441 1.00 97.62 103 LYS A O 1
ATOM 841 N N . LEU A 1 104 ? 6.743 -8.565 -23.205 1.00 97.50 104 LEU A N 1
ATOM 842 C CA . LEU A 1 104 ? 7.939 -7.733 -23.111 1.00 97.50 104 LEU A CA 1
ATOM 843 C C . LEU A 1 104 ? 8.527 -7.561 -24.509 1.00 97.50 104 LEU A C 1
ATOM 845 O O . LEU A 1 104 ? 8.743 -8.531 -25.232 1.00 97.50 104 LEU A O 1
ATOM 849 N N . VAL A 1 105 ? 8.763 -6.312 -24.890 1.00 96.69 105 VAL A N 1
ATOM 850 C CA . VAL A 1 105 ? 9.313 -5.933 -26.191 1.00 96.69 105 VAL A CA 1
ATOM 851 C C . VAL A 1 105 ? 10.615 -5.174 -25.989 1.00 96.69 105 VAL A C 1
ATOM 853 O O . VAL A 1 105 ? 10.726 -4.374 -25.058 1.00 96.69 105 VAL A O 1
ATOM 856 N N . LEU A 1 106 ? 11.599 -5.437 -26.844 1.00 96.50 106 LEU A N 1
ATOM 857 C CA . LEU A 1 106 ? 12.854 -4.696 -26.854 1.00 96.50 106 LEU A CA 1
ATOM 858 C C . LEU A 1 106 ? 12.590 -3.263 -27.330 1.00 96.50 106 LEU A C 1
ATOM 860 O O . LEU A 1 106 ? 11.869 -3.051 -28.306 1.00 96.50 106 LEU A O 1
ATOM 864 N N . ARG A 1 107 ? 13.136 -2.284 -26.616 1.00 95.19 107 ARG A N 1
ATOM 865 C CA . ARG A 1 107 ? 13.048 -0.860 -26.933 1.00 95.19 107 ARG A CA 1
ATOM 866 C C . ARG A 1 107 ? 14.407 -0.213 -26.756 1.00 95.19 107 ARG A C 1
ATOM 868 O O . ARG A 1 107 ? 15.188 -0.624 -25.903 1.00 95.19 107 ARG A O 1
ATOM 875 N N . GLU A 1 108 ? 14.639 0.840 -27.518 1.00 95.75 108 GLU A N 1
ATOM 876 C CA . GLU A 1 108 ? 15.815 1.685 -27.387 1.00 95.75 108 GLU A CA 1
ATOM 877 C C . GLU A 1 108 ? 15.442 2.957 -26.623 1.00 95.75 108 GLU A C 1
ATOM 879 O O . GLU A 1 108 ? 14.401 3.573 -26.863 1.00 95.75 108 GLU A O 1
ATOM 884 N N . GLY A 1 109 ? 16.259 3.320 -25.640 1.00 92.50 109 GLY A N 1
ATOM 885 C CA . GLY A 1 109 ? 16.118 4.562 -24.895 1.00 92.50 109 GLY A CA 1
ATOM 886 C C . GLY A 1 109 ? 17.436 5.318 -24.844 1.00 92.50 109 GLY A C 1
ATOM 887 O O . GLY A 1 109 ? 18.479 4.820 -25.252 1.00 92.50 109 GLY A O 1
ATOM 888 N N . LYS A 1 110 ? 17.405 6.513 -24.248 1.00 92.88 110 LYS A N 1
ATOM 889 C CA . LYS A 1 110 ? 18.584 7.383 -24.087 1.00 92.88 110 LYS A CA 1
ATOM 890 C C . LYS A 1 110 ? 19.809 6.683 -23.468 1.00 92.88 110 LYS A C 1
ATOM 892 O O . LYS A 1 110 ? 20.932 7.109 -23.702 1.00 92.88 110 LYS A O 1
ATOM 897 N N . TYR A 1 111 ? 19.592 5.645 -22.660 1.00 92.38 111 TYR A N 1
ATOM 898 C CA . TYR A 1 111 ? 20.636 4.918 -21.930 1.00 92.38 111 TYR A CA 1
ATOM 899 C C . TYR A 1 111 ? 20.903 3.510 -22.489 1.00 92.38 111 TYR A C 1
ATOM 901 O O . TYR A 1 111 ? 21.459 2.673 -21.781 1.00 92.38 111 TYR A O 1
ATOM 909 N N . GLY A 1 112 ? 20.481 3.243 -23.728 1.00 94.06 112 GLY A N 1
ATOM 910 C CA . GLY A 1 112 ? 20.618 1.950 -24.393 1.00 94.06 112 GLY A CA 1
ATOM 911 C C . GLY A 1 112 ? 19.327 1.130 -24.416 1.00 94.06 112 GLY A C 1
ATOM 912 O O . GLY A 1 112 ? 18.231 1.624 -24.129 1.00 94.06 112 GLY A O 1
ATOM 913 N N . GLU A 1 113 ? 19.470 -0.137 -24.796 1.00 96.44 113 GLU A N 1
ATOM 914 C CA . GLU A 1 113 ? 18.357 -1.064 -24.978 1.00 96.44 113 GLU A CA 1
ATOM 915 C C . GLU A 1 113 ? 17.771 -1.568 -23.650 1.00 96.44 113 GLU A C 1
ATOM 917 O O . GLU A 1 113 ? 18.476 -1.838 -22.675 1.00 96.44 113 GLU A O 1
ATOM 922 N N . PHE A 1 114 ? 16.454 -1.752 -23.618 1.00 96.50 114 PHE A N 1
ATOM 923 C CA . PHE A 1 114 ? 15.737 -2.321 -22.481 1.00 96.50 114 PHE A CA 1
ATOM 924 C C . PHE A 1 114 ? 14.485 -3.073 -22.938 1.00 96.50 114 PHE A C 1
ATOM 926 O O . PHE A 1 114 ? 13.915 -2.791 -23.990 1.00 96.50 114 PHE A O 1
ATOM 933 N N . TYR A 1 115 ? 14.003 -4.006 -22.122 1.00 96.50 115 TYR A N 1
ATOM 934 C CA . TYR A 1 115 ? 12.697 -4.622 -22.331 1.00 96.50 115 TYR A CA 1
ATOM 935 C C . TYR A 1 115 ? 11.612 -3.782 -21.656 1.00 96.50 115 TYR A C 1
ATOM 937 O O . TYR A 1 115 ? 11.643 -3.554 -20.446 1.00 96.50 115 TYR A O 1
ATOM 945 N N . GLY A 1 116 ? 10.632 -3.324 -22.430 1.00 96.38 116 GLY A N 1
ATOM 946 C CA . GLY A 1 116 ? 9.448 -2.615 -21.947 1.00 96.38 116 GLY A CA 1
ATOM 947 C C . GLY A 1 116 ? 8.176 -3.431 -22.149 1.00 96.38 116 GLY A C 1
ATOM 948 O O . GLY A 1 116 ? 8.084 -4.237 -23.070 1.00 96.38 116 GLY A O 1
ATOM 949 N N . CYS A 1 117 ? 7.162 -3.224 -21.310 1.00 97.62 117 CYS A N 1
ATOM 950 C CA . CYS A 1 117 ? 5.859 -3.847 -21.540 1.00 97.62 117 CYS A CA 1
ATOM 951 C C . CYS A 1 117 ? 5.165 -3.268 -22.788 1.00 97.62 117 CYS A C 1
ATOM 953 O O . CYS A 1 117 ? 5.113 -2.047 -22.984 1.00 97.62 117 CYS A O 1
ATOM 955 N N . SER A 1 118 ? 4.573 -4.148 -23.600 1.00 97.50 118 SER A N 1
ATOM 956 C CA . SER A 1 118 ? 3.750 -3.791 -24.761 1.00 97.50 118 SER A CA 1
ATOM 957 C C . SER A 1 118 ? 2.571 -2.890 -24.394 1.00 97.50 118 SER A C 1
ATOM 959 O O . SER A 1 118 ? 2.200 -2.034 -25.183 1.00 97.50 118 SER A O 1
ATOM 961 N N . ASN A 1 119 ? 2.036 -3.022 -23.177 1.00 97.06 119 ASN A N 1
ATOM 962 C CA . ASN A 1 119 ? 0.839 -2.310 -22.716 1.00 97.06 119 ASN A CA 1
ATOM 963 C C . ASN A 1 119 ? 1.136 -0.905 -22.159 1.00 97.06 119 ASN A C 1
ATOM 965 O O . ASN A 1 119 ? 0.323 -0.332 -21.433 1.00 97.06 119 ASN A O 1
ATOM 969 N N . TYR A 1 120 ? 2.316 -0.345 -22.426 1.00 93.75 120 TYR A N 1
ATOM 970 C CA . TYR A 1 120 ? 2.586 1.068 -22.156 1.00 93.75 120 TYR A CA 1
ATOM 971 C C . TYR A 1 120 ? 1.593 1.950 -22.951 1.00 93.75 120 TYR A C 1
ATOM 973 O O . TYR A 1 120 ? 1.368 1.649 -24.120 1.00 93.75 120 TYR A O 1
ATOM 981 N N . PRO A 1 121 ? 0.999 3.017 -22.372 1.00 94.56 121 PRO A N 1
ATOM 982 C CA . PRO A 1 121 ? 1.358 3.680 -21.110 1.00 94.56 121 PRO A CA 1
ATOM 983 C C . PRO A 1 121 ? 0.718 3.092 -19.842 1.00 94.56 121 PRO A C 1
ATOM 985 O O . PRO A 1 121 ? 1.134 3.451 -18.737 1.00 94.56 121 PRO A O 1
ATOM 988 N N . TYR A 1 122 ? -0.253 2.186 -19.974 1.00 94.38 122 TYR A N 1
ATOM 989 C CA . TYR A 1 122 ? -1.004 1.611 -18.851 1.00 94.38 122 TYR A CA 1
ATOM 990 C C . TYR A 1 122 ? -0.153 0.683 -17.975 1.00 94.38 122 TYR A C 1
ATOM 992 O O . TYR A 1 122 ? -0.330 0.629 -16.758 1.00 94.38 122 TYR A O 1
ATOM 1000 N N . CYS A 1 123 ? 0.829 -0.003 -18.567 1.00 94.62 123 CYS A N 1
ATOM 1001 C CA . CYS A 1 123 ? 1.851 -0.743 -17.836 1.00 94.62 123 CYS A CA 1
ATOM 1002 C C . CYS A 1 123 ? 3.245 -0.170 -18.112 1.00 94.62 123 CYS A C 1
ATOM 1004 O O . CYS A 1 123 ? 3.808 -0.338 -19.191 1.00 94.62 123 CYS A O 1
ATOM 1006 N N . LYS A 1 124 ? 3.834 0.475 -17.101 1.00 95.44 124 LYS A N 1
ATOM 1007 C CA . LYS A 1 124 ? 5.175 1.087 -17.165 1.00 95.44 124 LYS A CA 1
ATOM 1008 C C . LYS A 1 124 ? 6.293 0.152 -16.690 1.00 95.44 124 LYS A C 1
ATOM 1010 O O . LYS A 1 124 ? 7.305 0.616 -16.181 1.00 95.44 124 LYS A O 1
ATOM 1015 N N . PHE A 1 125 ? 6.086 -1.164 -16.758 1.00 95.88 125 PHE A N 1
ATOM 1016 C CA . PHE A 1 125 ? 7.139 -2.117 -16.409 1.00 95.88 125 PHE A CA 1
ATOM 1017 C C . PHE A 1 125 ? 8.270 -2.046 -17.436 1.00 95.88 125 PHE A C 1
ATOM 1019 O O . PHE A 1 125 ? 8.012 -2.146 -18.639 1.00 95.88 125 PHE A O 1
ATOM 1026 N N . THR A 1 126 ? 9.501 -1.918 -16.953 1.00 95.62 126 THR A N 1
ATOM 1027 C CA . THR A 1 126 ? 10.721 -1.995 -17.753 1.00 95.62 126 THR A CA 1
ATOM 1028 C C . THR A 1 126 ? 11.771 -2.813 -17.010 1.00 95.62 126 THR A C 1
ATOM 1030 O O . THR A 1 126 ? 11.782 -2.856 -15.778 1.00 95.62 126 THR A O 1
ATOM 1033 N N . ILE A 1 127 ? 12.650 -3.473 -17.756 1.00 94.25 127 ILE A N 1
ATOM 1034 C CA . ILE A 1 127 ? 13.825 -4.161 -17.228 1.00 94.25 127 ILE A CA 1
ATOM 1035 C C . ILE A 1 127 ? 14.992 -3.961 -18.193 1.00 94.25 127 ILE A C 1
ATOM 1037 O O . ILE A 1 127 ? 14.794 -3.932 -19.408 1.00 94.25 127 ILE A O 1
ATOM 1041 N N . LYS A 1 128 ? 16.200 -3.772 -17.656 1.00 91.12 128 LYS A N 1
ATOM 1042 C CA . LYS A 1 128 ? 17.414 -3.684 -18.476 1.00 91.12 128 LYS A CA 1
ATOM 1043 C C . LYS A 1 128 ? 17.615 -4.994 -19.243 1.00 91.12 128 LYS A C 1
ATOM 1045 O O . LYS A 1 128 ? 17.256 -6.053 -18.724 1.00 91.12 128 LYS A O 1
ATOM 1050 N N . LYS A 1 129 ? 18.114 -4.886 -20.475 1.00 80.62 129 LYS A N 1
ATOM 1051 C CA . LYS A 1 129 ? 18.536 -6.049 -21.256 1.00 80.62 129 LYS A CA 1
ATOM 1052 C C . LYS A 1 129 ? 19.713 -6.743 -20.576 1.00 80.62 129 LYS A C 1
ATOM 1054 O O . LYS A 1 129 ? 20.536 -6.021 -19.968 1.00 80.62 129 LYS A O 1
#

pLDDT: mean 87.34, std 10.03, range [57.03, 97.62]

Sequence (129 aa):
QNKSHIFHLKKILENKYNINSLIVFTQNNTDTININNVINLIDLKTYLNNFNDGTNYTSEDMDYIYNKLISSNKDISNAKHIENINNTKKEIRSGICPRCKGKLVLREGKYGEFYGCSNYPYCKFTIKK

Secondary structure (DSSP, 8-state):
-HHHHHHHHHHHTTT-S-----EEESSS-GGG---TTEEEGGGHHHHHHH---S----HHHHHHHHHHHHHH-----HHHHHHHHHHHHHHHHTTB-TTT-PBEEEEEETTEEEEEETTTTT---EEE-